Protein AF-A0A0A1UHL5-F1 (afdb_monomer_lite)

Radius of gyration: 15.9 Å; chains: 1; bounding box: 36×41×49 Å

InterPro domains:
  IPR055567 Domain of unknown function DUF7143 [PF23631] (3-156)

pLDDT: mean 88.75, std 18.2, range [30.47, 98.75]

Foldseek 3Di:
DDDDDPPPPDLDPPPDVPQKDFDPDADPQLVGGGFIAHLNDTCVVLPCVVDPAQLLVSLCVPVDAPLQLLPGDLSVLSRNLSSLVSSLVSSVPGPCNLRSQLNNLLSLLSNQLNCVSVVHDDDPCSHNVNSLVSNVVSRVRHDPVSNVVSVVVSPRD

Sequence (157 aa):
MFGFVKLAVAVSFVATCGQVTCGSKVIANTGGVPDVTLGGITYSSIDFQSSNKSPVGFALDTFKTPTDPATANLATLQNQLDTYLAMEAGSTRSTLLPKLKGTKFFIQFQIARVRTAQGAKLGVADTVEHQLGKVLKNAVGATQAEKDAVTALSKQL

Structure (mmCIF, N/CA/C/O backbone):
data_AF-A0A0A1UHL5-F1
#
_entry.id   AF-A0A0A1UHL5-F1
#
loop_
_atom_site.group_PDB
_atom_site.id
_atom_site.type_symbol
_atom_site.label_atom_id
_atom_site.label_alt_id
_atom_site.label_comp_id
_atom_site.label_asym_id
_atom_site.label_entity_id
_atom_site.label_seq_id
_atom_site.pdbx_PDB_ins_code
_atom_site.Cartn_x
_atom_site.Cartn_y
_atom_site.Cartn_z
_atom_site.occupancy
_atom_site.B_iso_or_equiv
_atom_site.auth_seq_id
_atom_site.auth_comp_id
_atom_site.auth_asym_id
_atom_site.auth_atom_id
_atom_site.pdbx_PDB_model_num
ATOM 1 N N . MET A 1 1 ? -7.115 -26.965 31.567 1.00 36.94 1 MET A N 1
ATOM 2 C CA . MET A 1 1 ? -7.342 -25.570 31.134 1.00 36.94 1 MET A CA 1
ATOM 3 C C . MET A 1 1 ? -6.310 -25.265 30.059 1.00 36.94 1 MET A C 1
ATOM 5 O O . MET A 1 1 ? -5.157 -25.017 30.379 1.00 36.94 1 MET A O 1
ATOM 9 N N . PHE A 1 2 ? -6.677 -25.465 28.791 1.00 32.56 2 PHE A N 1
ATOM 10 C CA . PHE A 1 2 ? -5.760 -25.329 27.657 1.00 32.56 2 PHE A CA 1
ATOM 11 C C . PHE A 1 2 ? -5.500 -23.844 27.387 1.00 32.56 2 PHE A C 1
ATOM 13 O O . PHE A 1 2 ? -6.417 -23.095 27.058 1.00 32.56 2 PHE A O 1
ATOM 20 N N . GLY A 1 3 ? -4.252 -23.419 27.585 1.00 31.22 3 GLY A N 1
ATOM 21 C CA . GLY A 1 3 ? -3.795 -22.078 27.250 1.00 31.22 3 GLY A CA 1
ATOM 22 C C . GLY A 1 3 ? -3.646 -21.944 25.739 1.00 31.22 3 GLY A C 1
ATOM 23 O O . GLY A 1 3 ? -2.812 -22.611 25.133 1.00 31.22 3 GLY A O 1
ATOM 24 N N . PHE A 1 4 ? -4.457 -21.080 25.136 1.00 36.38 4 PHE A N 1
ATOM 25 C CA . PHE A 1 4 ? -4.280 -20.653 23.754 1.00 36.38 4 PHE A CA 1
ATOM 26 C C . PHE A 1 4 ? -2.945 -19.913 23.623 1.00 36.38 4 PHE A C 1
ATOM 28 O O . PHE A 1 4 ? -2.766 -18.824 24.174 1.00 36.38 4 PHE A O 1
ATOM 35 N N . VAL A 1 5 ? -2.000 -20.501 22.888 1.00 33.19 5 VAL A N 1
ATOM 36 C CA . VAL A 1 5 ? -0.777 -19.813 22.472 1.00 33.19 5 VAL A CA 1
ATOM 37 C C . VAL A 1 5 ? -1.180 -18.723 21.484 1.00 33.19 5 VAL A C 1
ATOM 39 O O . VAL A 1 5 ? -1.621 -18.989 20.368 1.00 33.19 5 VAL A O 1
ATOM 42 N N . LYS A 1 6 ? -1.057 -17.473 21.927 1.00 36.66 6 LYS A N 1
ATOM 43 C CA . LYS A 1 6 ? -1.260 -16.278 21.111 1.00 36.66 6 LYS A CA 1
ATOM 44 C C . LYS A 1 6 ? -0.099 -16.200 20.116 1.00 36.66 6 LYS A C 1
ATOM 46 O O . LYS A 1 6 ? 1.004 -15.800 20.480 1.00 36.66 6 LYS A O 1
ATOM 51 N N . LEU A 1 7 ? -0.338 -16.627 18.877 1.00 30.47 7 LEU A N 1
ATOM 52 C CA . LEU A 1 7 ? 0.628 -16.524 17.788 1.00 30.47 7 LEU A CA 1
ATOM 53 C C . LEU A 1 7 ? 0.802 -15.044 17.418 1.00 30.47 7 LEU A C 1
ATOM 55 O O . LEU A 1 7 ? 0.051 -14.480 16.622 1.00 30.47 7 LEU A O 1
ATOM 59 N N . ALA A 1 8 ? 1.783 -14.389 18.033 1.00 34.97 8 ALA A N 1
ATOM 60 C CA . ALA A 1 8 ? 2.257 -13.089 17.592 1.00 34.97 8 ALA A CA 1
ATOM 61 C C . ALA A 1 8 ? 3.073 -13.292 16.308 1.00 34.97 8 ALA A C 1
ATOM 63 O O . ALA A 1 8 ? 4.273 -13.544 16.355 1.00 34.97 8 ALA A O 1
ATOM 64 N N . VAL A 1 9 ? 2.417 -13.203 15.149 1.00 37.38 9 VAL A N 1
ATOM 65 C CA . VAL A 1 9 ? 3.122 -13.087 13.868 1.00 37.38 9 VAL A CA 1
ATOM 66 C C . VAL A 1 9 ? 3.736 -11.688 13.818 1.00 37.38 9 VAL A C 1
ATOM 68 O O . VAL A 1 9 ? 3.068 -10.702 13.489 1.00 37.38 9 VAL A O 1
ATOM 71 N N . ALA A 1 10 ? 4.999 -11.581 14.223 1.00 36.53 10 ALA A N 1
ATOM 72 C CA . ALA A 1 10 ? 5.849 -10.478 13.806 1.00 36.53 10 ALA A CA 1
ATOM 73 C C . ALA A 1 10 ? 5.890 -10.491 12.271 1.00 36.53 10 ALA A C 1
ATOM 75 O O . ALA A 1 10 ? 6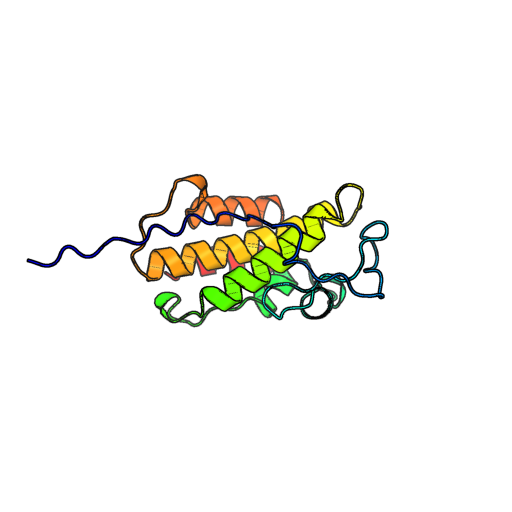.025 -11.559 11.674 1.00 36.53 10 ALA A O 1
ATOM 76 N N . VAL A 1 11 ? 5.736 -9.333 11.621 1.00 44.06 11 VAL A N 1
ATOM 77 C CA . VAL A 1 11 ? 5.934 -9.225 10.167 1.00 44.06 11 VAL A CA 1
ATOM 78 C C . VAL A 1 11 ? 7.441 -9.269 9.919 1.00 44.06 11 VAL A C 1
ATOM 80 O O . VAL A 1 11 ? 8.097 -8.258 9.689 1.00 44.06 11 VAL A O 1
ATOM 83 N N . SER A 1 12 ? 8.025 -10.448 10.094 1.00 42.53 12 SER A N 1
ATOM 84 C CA . SER A 1 12 ? 9.424 -10.704 9.812 1.00 42.53 12 SER A CA 1
ATOM 85 C C . SER A 1 12 ? 9.532 -10.986 8.322 1.00 42.53 12 SER A C 1
ATOM 87 O O . SER A 1 12 ? 9.305 -12.110 7.884 1.00 42.53 12 SER A O 1
ATOM 89 N N . PHE A 1 13 ? 9.880 -9.967 7.535 1.00 45.25 13 PHE A N 1
ATOM 90 C CA . PHE A 1 13 ? 10.423 -10.199 6.200 1.00 45.25 13 PHE A CA 1
ATOM 91 C C . PHE A 1 13 ? 11.785 -10.875 6.376 1.00 45.25 13 PHE A C 1
ATOM 93 O O . PHE A 1 13 ? 12.815 -10.218 6.517 1.00 45.25 13 PHE A O 1
ATOM 100 N N . VAL A 1 14 ? 11.784 -12.203 6.437 1.00 45.12 14 VAL A N 1
ATOM 101 C CA . VAL A 1 14 ? 12.989 -13.005 6.255 1.00 45.12 14 VAL A CA 1
ATOM 102 C C . VAL A 1 14 ? 12.921 -13.516 4.827 1.00 45.12 14 VAL A C 1
ATOM 104 O O . VAL A 1 14 ? 12.479 -14.634 4.580 1.00 45.12 14 VAL A O 1
ATOM 107 N N . ALA A 1 15 ? 13.334 -12.684 3.869 1.00 48.66 15 ALA A N 1
ATOM 108 C CA . ALA A 1 15 ? 13.691 -13.199 2.556 1.00 48.66 15 ALA A CA 1
ATOM 109 C C . ALA A 1 15 ? 14.909 -14.107 2.741 1.00 48.66 15 ALA A C 1
ATOM 111 O O . ALA A 1 15 ? 16.058 -13.669 2.719 1.00 48.66 15 ALA A O 1
ATOM 112 N N . THR A 1 16 ? 14.648 -15.384 2.997 1.00 44.94 16 THR A N 1
ATOM 113 C CA . THR A 1 16 ? 15.670 -16.413 2.880 1.00 44.94 16 THR A CA 1
ATOM 114 C C . THR A 1 16 ? 16.044 -16.511 1.404 1.00 44.94 16 THR A C 1
ATOM 116 O O . THR A 1 16 ? 15.187 -16.440 0.516 1.00 44.94 16 THR A O 1
ATOM 119 N N . CYS A 1 17 ? 17.344 -16.608 1.132 1.00 43.06 17 CYS A N 1
ATOM 120 C CA . CYS A 1 17 ? 17.870 -16.810 -0.211 1.00 43.06 17 CYS A CA 1
ATOM 121 C C . CYS A 1 17 ? 17.272 -18.125 -0.754 1.00 43.06 17 CYS A C 1
ATOM 123 O O . CYS A 1 17 ? 17.681 -19.201 -0.328 1.00 43.06 17 CYS A O 1
ATOM 125 N N . GLY A 1 18 ? 16.222 -18.041 -1.579 1.00 59.94 18 GLY A N 1
ATOM 126 C CA . GLY A 1 18 ? 15.454 -19.200 -2.058 1.00 59.94 18 GLY A CA 1
ATOM 127 C C . GLY A 1 18 ? 13.947 -18.977 -2.235 1.00 59.94 18 GLY A C 1
ATOM 128 O O . GLY A 1 18 ? 13.338 -19.690 -3.025 1.00 59.94 18 GLY A O 1
ATOM 129 N N . GLN A 1 19 ? 13.329 -17.996 -1.562 1.00 78.94 19 GLN A N 1
ATOM 130 C CA . GLN A 1 19 ? 11.882 -17.753 -1.729 1.00 78.94 19 GLN A CA 1
ATOM 131 C C . GLN A 1 19 ? 11.531 -16.805 -2.880 1.00 78.94 19 GLN A C 1
ATOM 133 O O . GLN A 1 19 ? 10.447 -16.906 -3.451 1.00 78.94 19 GLN A O 1
ATOM 138 N N . VAL A 1 20 ? 12.436 -15.893 -3.239 1.00 86.75 20 VAL A N 1
ATOM 139 C CA . VAL A 1 20 ? 12.230 -14.961 -4.353 1.00 86.75 20 VAL A CA 1
ATOM 140 C C . VAL A 1 20 ? 12.631 -15.645 -5.655 1.00 86.75 20 VAL A C 1
ATOM 142 O O . VAL A 1 20 ? 13.795 -15.995 -5.838 1.00 86.75 20 VAL A O 1
ATOM 145 N N . THR A 1 21 ? 11.678 -15.806 -6.570 1.00 91.69 21 THR A N 1
ATOM 146 C CA . THR A 1 21 ? 11.965 -16.263 -7.936 1.00 91.69 21 THR A CA 1
ATOM 147 C C . THR A 1 21 ? 12.156 -15.053 -8.844 1.00 91.69 21 THR A C 1
ATOM 149 O O . THR A 1 21 ? 11.253 -14.227 -8.957 1.00 91.69 21 THR A O 1
ATOM 152 N N . CYS A 1 22 ? 13.308 -14.950 -9.507 1.00 90.50 22 CYS A N 1
ATOM 153 C CA . CYS A 1 22 ? 13.572 -13.915 -10.509 1.00 90.50 22 CYS A CA 1
ATOM 154 C C . CYS A 1 22 ? 13.226 -14.432 -11.911 1.00 90.50 22 CYS A C 1
ATOM 156 O O . CYS A 1 22 ? 13.731 -15.469 -12.338 1.00 90.50 22 CYS A O 1
ATOM 158 N N . GLY A 1 23 ? 12.380 -13.702 -12.632 1.00 89.62 23 GLY A N 1
ATOM 159 C CA . GLY A 1 23 ? 12.072 -13.943 -14.036 1.00 89.62 23 GLY A CA 1
ATOM 160 C C . GLY A 1 23 ? 13.137 -13.381 -14.982 1.00 89.62 23 GLY A C 1
ATOM 161 O O . GLY A 1 23 ? 14.068 -12.689 -14.576 1.00 89.62 23 GLY A O 1
ATOM 162 N N . SER A 1 24 ? 12.978 -13.653 -16.278 1.00 88.81 24 SER A N 1
ATOM 163 C CA . SER A 1 24 ? 13.874 -13.152 -17.333 1.00 88.81 24 SER A CA 1
ATOM 164 C C . SER A 1 24 ? 13.543 -11.731 -17.806 1.00 88.81 24 SER A C 1
ATOM 166 O O . SER A 1 24 ? 14.382 -11.069 -18.414 1.00 88.81 24 SER A O 1
ATOM 168 N N . LYS A 1 25 ? 12.325 -11.244 -17.538 1.00 93.06 25 LYS A N 1
ATOM 169 C CA . LYS A 1 25 ? 11.889 -9.889 -17.894 1.00 93.06 25 LYS A CA 1
ATOM 170 C C . LYS A 1 25 ? 12.427 -8.884 -16.883 1.00 93.06 25 LYS A C 1
ATOM 172 O O . LYS A 1 25 ? 12.208 -9.044 -15.691 1.00 93.06 25 LYS A O 1
ATOM 177 N N . VAL A 1 26 ? 13.054 -7.813 -17.357 1.00 93.50 26 VAL A N 1
ATOM 178 C CA . VAL A 1 26 ? 13.434 -6.668 -16.518 1.00 93.50 26 VAL A CA 1
ATOM 179 C C . VAL A 1 26 ? 12.241 -5.728 -16.364 1.00 93.50 26 VAL A C 1
ATOM 181 O O . VAL A 1 26 ? 11.549 -5.418 -17.339 1.00 93.50 26 VAL A O 1
ATOM 184 N N . ILE A 1 27 ? 11.986 -5.266 -15.141 1.00 94.12 27 ILE A N 1
ATOM 185 C CA . ILE A 1 27 ? 10.965 -4.248 -14.880 1.00 94.12 27 ILE A CA 1
ATOM 186 C C . ILE A 1 27 ? 11.509 -2.874 -15.269 1.00 94.12 27 ILE A C 1
ATOM 188 O O . ILE A 1 27 ? 12.640 -2.511 -14.953 1.00 94.12 27 ILE A O 1
ATOM 192 N N . ALA A 1 28 ? 10.699 -2.090 -15.975 1.00 92.06 28 ALA A N 1
ATOM 193 C CA . ALA A 1 28 ? 11.090 -0.753 -16.389 1.00 92.06 28 ALA A CA 1
ATOM 194 C C . ALA A 1 28 ? 11.356 0.153 -15.174 1.00 92.06 28 ALA A C 1
ATOM 196 O O . ALA A 1 28 ? 10.704 0.036 -14.138 1.00 92.06 28 ALA A O 1
ATOM 197 N N . ASN A 1 29 ? 12.302 1.084 -15.326 1.00 90.25 29 ASN A N 1
ATOM 198 C CA . ASN A 1 29 ? 12.646 2.120 -14.342 1.00 90.25 29 ASN A CA 1
ATOM 199 C C . ASN A 1 29 ? 13.179 1.623 -12.985 1.00 90.25 29 ASN A C 1
ATOM 201 O O . ASN A 1 29 ? 13.401 2.438 -12.092 1.00 90.25 29 ASN A O 1
ATOM 205 N N . THR A 1 30 ? 13.451 0.327 -12.820 1.00 88.56 30 THR A N 1
ATOM 206 C CA . THR A 1 30 ? 14.007 -0.240 -11.576 1.00 88.56 30 THR A CA 1
ATOM 207 C C . THR A 1 30 ? 15.535 -0.266 -11.548 1.00 88.56 30 THR A C 1
ATOM 209 O O . THR A 1 30 ? 16.124 -0.596 -10.525 1.00 88.56 30 THR A O 1
ATOM 212 N N . GLY A 1 31 ? 16.200 0.105 -12.646 1.00 86.38 31 GLY A N 1
ATOM 213 C CA . GLY A 1 31 ? 17.660 0.019 -12.753 1.00 86.38 31 GLY A CA 1
ATOM 214 C C . GLY A 1 31 ? 18.169 -1.399 -13.029 1.00 86.38 31 GLY A C 1
ATOM 215 O O . GLY A 1 31 ? 19.277 -1.730 -12.622 1.00 86.38 31 GLY A O 1
ATOM 216 N N . GLY A 1 32 ? 17.369 -2.226 -13.713 1.00 88.94 32 GLY A N 1
ATOM 217 C CA . GLY A 1 32 ? 17.772 -3.569 -14.143 1.00 88.94 32 GLY A CA 1
ATOM 218 C C . GLY A 1 32 ? 17.228 -4.707 -13.282 1.00 88.94 32 GLY A C 1
ATOM 219 O O . GLY A 1 32 ? 17.675 -5.840 -13.433 1.00 88.94 32 GLY A O 1
ATOM 220 N N . VAL A 1 33 ? 16.275 -4.436 -12.386 1.00 91.31 33 VAL A N 1
ATOM 221 C CA . VAL A 1 33 ? 15.723 -5.470 -11.505 1.00 91.31 33 VAL A CA 1
ATOM 222 C C . 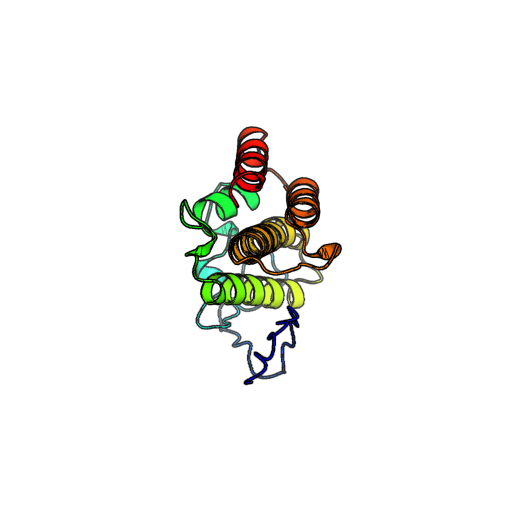VAL A 1 33 ? 14.848 -6.419 -12.327 1.00 91.31 33 VAL A C 1
ATOM 224 O O . VAL A 1 33 ? 13.927 -5.945 -13.008 1.00 91.31 33 VAL A O 1
ATOM 227 N N . PRO A 1 34 ? 15.118 -7.737 -12.291 1.00 93.69 34 PRO A N 1
ATOM 228 C CA . PRO A 1 34 ? 14.243 -8.718 -12.911 1.00 93.69 34 PRO A CA 1
ATOM 229 C C . PRO A 1 34 ? 12.871 -8.707 -12.237 1.00 93.69 34 PRO A C 1
ATOM 231 O O . PRO A 1 34 ? 12.725 -8.336 -11.075 1.00 93.69 34 PRO A O 1
ATOM 234 N N . ASP A 1 35 ? 11.854 -9.129 -12.969 1.00 95.06 35 ASP A N 1
ATOM 235 C CA . ASP A 1 35 ? 10.525 -9.357 -12.425 1.00 95.06 35 ASP A CA 1
ATOM 236 C C . ASP A 1 35 ? 10.611 -10.409 -11.317 1.00 95.06 35 ASP A C 1
ATOM 238 O O . ASP A 1 35 ? 11.211 -11.468 -11.506 1.00 95.06 35 ASP A O 1
ATOM 242 N N . VAL A 1 36 ? 10.060 -10.113 -10.145 1.00 94.75 36 VAL A N 1
ATOM 243 C CA . VAL A 1 36 ? 10.171 -10.984 -8.970 1.00 94.75 36 VAL A CA 1
ATOM 244 C C . VAL A 1 36 ? 8.840 -11.658 -8.703 1.00 94.75 36 VAL A C 1
ATOM 246 O O . VAL A 1 36 ? 7.790 -11.038 -8.836 1.00 94.75 36 VAL A O 1
ATOM 249 N N . THR A 1 37 ? 8.878 -12.926 -8.312 1.00 94.31 37 THR A N 1
ATOM 250 C CA . THR A 1 37 ? 7.702 -13.683 -7.885 1.00 94.31 37 THR A CA 1
ATOM 251 C C . THR A 1 37 ? 7.894 -14.177 -6.462 1.00 94.31 37 THR A C 1
ATOM 253 O O . THR A 1 37 ? 8.914 -14.799 -6.154 1.00 94.31 37 THR A O 1
ATOM 256 N N . LEU A 1 38 ? 6.912 -13.904 -5.602 1.00 92.25 38 LEU A N 1
ATOM 257 C CA . LEU A 1 38 ? 6.904 -14.326 -4.205 1.00 92.25 38 LEU A CA 1
ATOM 258 C C . LEU A 1 38 ? 5.468 -14.613 -3.749 1.00 92.25 38 LEU A C 1
ATOM 260 O O . LEU A 1 38 ? 4.534 -13.913 -4.128 1.00 92.25 38 LEU A O 1
ATOM 264 N N . GLY A 1 39 ? 5.261 -15.693 -2.990 1.00 88.50 39 GLY A N 1
ATOM 265 C CA . GLY A 1 39 ? 3.916 -16.083 -2.538 1.00 88.50 39 GLY A CA 1
ATOM 266 C C . GLY A 1 39 ? 2.916 -16.340 -3.680 1.00 88.50 39 GLY A C 1
ATOM 267 O O . GLY A 1 39 ? 1.717 -16.129 -3.505 1.00 88.50 39 GLY A O 1
ATOM 268 N N . GLY A 1 40 ? 3.412 -16.743 -4.858 1.00 92.19 40 GLY A N 1
ATOM 269 C CA . GLY A 1 40 ? 2.614 -16.948 -6.074 1.00 92.19 40 GLY A CA 1
ATOM 270 C C . GLY A 1 40 ? 2.238 -15.668 -6.828 1.00 92.19 40 GLY A C 1
ATOM 271 O O . GLY A 1 40 ? 1.478 -15.744 -7.788 1.00 92.19 40 GLY A O 1
ATOM 272 N N . ILE A 1 41 ? 2.751 -14.505 -6.416 1.00 96.00 41 ILE A N 1
ATOM 273 C CA . ILE A 1 41 ? 2.454 -13.209 -7.031 1.00 96.00 41 ILE A CA 1
ATOM 274 C C . ILE A 1 41 ? 3.701 -12.693 -7.739 1.00 96.00 41 ILE A C 1
ATOM 276 O O . ILE A 1 41 ? 4.758 -12.567 -7.127 1.00 96.00 41 ILE A O 1
ATOM 280 N N . THR A 1 42 ? 3.570 -12.391 -9.027 1.00 96.94 42 THR A N 1
ATOM 281 C CA . THR A 1 42 ? 4.626 -11.779 -9.839 1.00 96.94 42 THR A CA 1
ATOM 282 C C . THR A 1 42 ? 4.480 -10.260 -9.807 1.00 96.94 42 THR A C 1
ATOM 284 O O . THR A 1 42 ? 3.377 -9.747 -9.977 1.00 96.94 42 THR A O 1
ATOM 287 N N . TYR A 1 43 ? 5.568 -9.511 -9.611 1.00 97.44 43 TYR A N 1
ATOM 288 C CA . TYR A 1 43 ? 5.497 -8.054 -9.473 1.00 97.44 43 TYR A CA 1
ATOM 289 C C . TYR A 1 43 ? 4.822 -7.394 -10.679 1.00 97.44 43 TYR A C 1
ATOM 291 O O . TYR A 1 43 ? 3.969 -6.532 -10.487 1.00 97.44 43 TYR A O 1
ATOM 299 N N . SER A 1 44 ? 5.121 -7.823 -11.909 1.00 97.00 44 SER A N 1
ATOM 300 C CA . SER A 1 44 ? 4.473 -7.253 -13.101 1.00 97.00 44 SER A CA 1
ATOM 301 C C . SER A 1 44 ? 2.944 -7.380 -13.128 1.00 97.00 44 SER A C 1
ATOM 303 O O . SER A 1 44 ? 2.302 -6.559 -13.782 1.00 97.00 44 SER A O 1
ATOM 305 N N . SER A 1 45 ? 2.338 -8.331 -12.403 1.00 97.50 45 SER A N 1
ATOM 306 C CA . SER A 1 45 ? 0.874 -8.429 -12.297 1.00 97.50 45 SER A CA 1
ATOM 307 C C . SER A 1 45 ? 0.268 -7.422 -11.314 1.00 97.50 45 SER A C 1
ATOM 309 O O . SER A 1 45 ? -0.948 -7.259 -11.276 1.00 97.50 45 SER A O 1
ATOM 311 N N . ILE A 1 46 ? 1.097 -6.765 -10.500 1.00 97.88 46 ILE A N 1
ATOM 312 C CA . ILE A 1 46 ? 0.706 -5.749 -9.515 1.00 97.88 46 ILE A CA 1
ATOM 313 C C . ILE A 1 46 ? 1.587 -4.491 -9.607 1.00 97.88 46 ILE A C 1
ATOM 315 O O . ILE A 1 46 ? 1.726 -3.751 -8.630 1.00 97.88 46 ILE A O 1
ATOM 319 N N . ASP A 1 47 ? 2.191 -4.244 -10.771 1.00 97.38 47 ASP A N 1
ATOM 320 C CA . ASP A 1 47 ? 3.069 -3.102 -11.012 1.00 97.38 47 ASP A CA 1
ATOM 321 C C . ASP A 1 47 ? 2.232 -1.847 -11.255 1.00 97.38 47 ASP A C 1
ATOM 323 O O . ASP A 1 47 ? 1.510 -1.751 -12.250 1.00 97.38 47 ASP A O 1
ATOM 327 N N . PHE A 1 48 ? 2.365 -0.847 -10.385 1.00 96.75 48 PHE A N 1
ATOM 328 C CA . PHE A 1 48 ? 1.644 0.417 -10.531 1.00 96.75 48 PHE A CA 1
ATOM 329 C C . PHE A 1 48 ? 1.976 1.151 -11.837 1.00 96.75 48 PHE A C 1
ATOM 331 O O . PHE A 1 48 ? 1.177 1.965 -12.293 1.00 96.75 48 PHE A O 1
ATOM 338 N N . GLN A 1 49 ? 3.127 0.864 -12.458 1.00 95.31 49 GLN A N 1
ATOM 339 C CA . GLN A 1 49 ? 3.513 1.441 -13.749 1.00 95.31 49 GLN A CA 1
ATOM 340 C C . GLN A 1 49 ? 2.620 0.976 -14.907 1.00 95.31 49 GLN A C 1
ATOM 342 O O . GLN A 1 49 ? 2.644 1.587 -15.971 1.00 95.31 49 GLN A O 1
ATOM 347 N N . SER A 1 50 ? 1.825 -0.082 -14.714 1.00 95.00 50 SER A N 1
ATOM 348 C CA . SER A 1 50 ? 0.809 -0.528 -15.678 1.00 95.00 50 SER A CA 1
ATOM 349 C C . SER A 1 50 ? -0.423 0.389 -15.739 1.00 95.00 50 SER A C 1
ATOM 351 O O . SER A 1 50 ? -1.308 0.184 -16.568 1.00 95.00 50 SER A O 1
ATOM 353 N N . SER A 1 51 ? -0.490 1.404 -14.871 1.00 96.00 51 SER A N 1
ATOM 354 C CA . SER A 1 51 ? -1.600 2.343 -14.750 1.00 96.00 51 SER A CA 1
ATOM 355 C C . SER A 1 51 ? -1.141 3.787 -14.945 1.00 96.00 51 SER A C 1
ATOM 357 O O . SER A 1 51 ? -0.017 4.155 -14.618 1.00 96.00 51 SER A O 1
ATOM 359 N N . ASN A 1 52 ? -2.060 4.638 -15.405 1.00 95.31 52 ASN A N 1
ATOM 360 C CA . ASN A 1 52 ? -1.861 6.090 -15.481 1.00 95.31 52 ASN A CA 1
ATOM 361 C C . ASN A 1 52 ? -2.162 6.812 -14.150 1.00 95.31 52 ASN A C 1
ATOM 363 O O . ASN A 1 52 ? -2.162 8.041 -14.099 1.00 95.31 52 ASN A O 1
ATOM 367 N N . LYS A 1 53 ? -2.473 6.071 -13.080 1.00 97.00 53 LYS A N 1
ATOM 368 C CA . LYS A 1 53 ? -2.777 6.618 -11.749 1.00 97.00 53 LYS A CA 1
ATOM 369 C C . LYS A 1 53 ? -1.505 6.913 -10.957 1.00 97.00 53 LYS A C 1
ATOM 371 O O . LYS A 1 53 ? -0.416 6.434 -11.274 1.00 97.00 53 LYS A O 1
ATOM 376 N N . SER A 1 54 ? -1.649 7.668 -9.868 1.00 97.50 54 SER A N 1
ATOM 377 C CA . SER A 1 54 ? -0.592 7.725 -8.857 1.00 97.50 54 SER A CA 1
ATOM 378 C C . SER A 1 54 ? -0.366 6.327 -8.249 1.00 97.50 54 SER A C 1
ATOM 380 O O . SER A 1 54 ? -1.279 5.499 -8.282 1.00 97.50 54 SER A O 1
ATOM 382 N N . PRO A 1 55 ? 0.801 6.029 -7.648 1.00 97.62 55 PRO A N 1
ATOM 383 C CA . PRO A 1 55 ? 1.022 4.746 -6.975 1.00 97.62 55 PRO A CA 1
ATOM 384 C C . PRO A 1 55 ? -0.035 4.452 -5.900 1.00 97.62 55 PRO A C 1
ATOM 386 O O . PRO A 1 55 ? -0.509 3.327 -5.788 1.00 97.62 55 PRO A O 1
ATOM 389 N N . VAL A 1 56 ? -0.477 5.480 -5.164 1.00 97.94 56 VAL A N 1
ATOM 390 C CA . VAL A 1 56 ? -1.565 5.356 -4.180 1.00 97.94 56 VAL A CA 1
ATOM 391 C C . VAL A 1 56 ? -2.919 5.134 -4.860 1.00 97.94 56 VAL A C 1
ATOM 393 O O . VAL A 1 56 ? -3.686 4.293 -4.405 1.00 97.94 56 VAL A O 1
ATOM 396 N N . GLY A 1 57 ? -3.207 5.827 -5.963 1.00 98.25 57 GLY A N 1
ATOM 397 C CA . GLY A 1 57 ? -4.421 5.613 -6.755 1.00 98.25 57 GLY A CA 1
ATOM 398 C C . GLY A 1 57 ? -4.516 4.201 -7.326 1.00 98.25 57 GLY A C 1
ATOM 399 O O . GLY A 1 57 ? -5.551 3.551 -7.217 1.00 98.25 57 GLY A O 1
ATOM 400 N N . PHE A 1 58 ? -3.415 3.689 -7.876 1.00 98.56 58 PHE A N 1
ATOM 401 C CA . PHE A 1 58 ? -3.303 2.291 -8.282 1.00 98.56 58 PHE A CA 1
ATOM 402 C C . PHE A 1 58 ? -3.522 1.345 -7.095 1.00 98.56 58 PHE A C 1
ATOM 404 O O . PHE A 1 58 ? -4.245 0.356 -7.215 1.00 98.56 58 PHE A O 1
ATOM 411 N N . ALA A 1 59 ? -2.924 1.654 -5.941 1.00 98.44 59 ALA A N 1
ATOM 412 C CA . ALA A 1 59 ? -3.033 0.822 -4.754 1.00 98.44 59 ALA A CA 1
ATOM 413 C C . ALA A 1 59 ? -4.473 0.746 -4.214 1.00 98.44 59 ALA A C 1
ATOM 415 O O . ALA A 1 59 ? -4.926 -0.341 -3.858 1.00 98.44 59 ALA A O 1
ATOM 416 N N . LEU A 1 60 ? -5.205 1.867 -4.226 1.00 98.25 60 LEU A N 1
ATOM 417 C CA . LEU A 1 60 ? -6.632 1.941 -3.890 1.00 98.25 60 LEU A CA 1
ATOM 418 C C . LEU A 1 60 ? -7.488 1.035 -4.783 1.00 98.25 60 LEU A C 1
ATOM 420 O O . LEU A 1 60 ? -8.443 0.422 -4.304 1.00 98.25 60 LEU A O 1
ATOM 424 N N . ASP A 1 61 ? -7.146 0.932 -6.068 1.00 97.94 61 ASP A N 1
ATOM 425 C CA . ASP A 1 61 ? -7.878 0.090 -7.012 1.00 97.94 61 ASP A CA 1
ATOM 426 C C . ASP A 1 61 ? -7.516 -1.396 -6.906 1.00 97.94 61 ASP A C 1
ATOM 428 O O . ASP A 1 61 ? -8.390 -2.245 -7.094 1.00 97.94 61 ASP A O 1
ATOM 432 N N . THR A 1 62 ? -6.261 -1.699 -6.566 1.00 98.19 62 THR A N 1
ATOM 433 C CA . THR A 1 62 ? -5.679 -3.049 -6.652 1.00 98.19 62 THR A CA 1
ATOM 434 C C . THR A 1 62 ? -5.735 -3.817 -5.330 1.00 98.19 62 THR A C 1
ATOM 436 O O . THR A 1 62 ? -6.085 -4.994 -5.313 1.00 98.19 62 THR A O 1
ATOM 439 N N . PHE A 1 63 ? -5.416 -3.172 -4.204 1.00 98.00 63 PHE A N 1
ATOM 440 C CA . PHE A 1 63 ? -5.268 -3.825 -2.894 1.00 98.00 63 PHE A CA 1
ATOM 441 C C . PHE A 1 63 ? -6.473 -3.539 -1.995 1.00 98.00 63 PHE A C 1
ATOM 443 O O . PHE A 1 63 ? -6.353 -2.992 -0.895 1.00 98.00 63 PHE A O 1
ATOM 450 N N . LYS A 1 64 ? -7.662 -3.864 -2.504 1.00 95.12 64 LYS A N 1
ATOM 451 C CA . LYS A 1 64 ? -8.928 -3.656 -1.795 1.00 95.12 64 LYS A CA 1
ATOM 452 C C . LYS A 1 64 ? -9.126 -4.701 -0.705 1.00 95.12 64 LYS A C 1
ATOM 454 O O . LYS A 1 64 ? -8.808 -5.874 -0.875 1.00 95.12 64 LYS A O 1
ATOM 459 N N . THR A 1 65 ? -9.717 -4.261 0.396 1.00 96.19 65 THR A N 1
ATOM 460 C CA . THR A 1 65 ? -10.244 -5.123 1.455 1.00 96.19 65 THR A CA 1
ATOM 461 C C . THR A 1 65 ? -11.777 -5.128 1.395 1.00 96.19 65 THR A C 1
ATOM 463 O O . THR A 1 65 ? -12.359 -4.181 0.854 1.00 96.19 65 THR A O 1
ATOM 466 N N . PRO A 1 66 ? -12.452 -6.184 1.891 1.00 96.12 66 PRO A N 1
ATOM 467 C CA . PRO A 1 66 ? -13.906 -6.185 2.041 1.00 96.12 66 PRO A CA 1
ATOM 468 C C . PRO A 1 66 ? -14.388 -5.044 2.947 1.00 96.12 66 PRO A C 1
ATOM 470 O O . PRO A 1 66 ? -13.602 -4.454 3.689 1.00 96.12 66 PRO A O 1
ATOM 473 N N . THR A 1 67 ? -15.694 -4.756 2.914 1.00 93.38 67 THR A N 1
ATOM 474 C CA . THR A 1 67 ? -16.312 -3.736 3.781 1.00 93.38 67 THR A CA 1
ATOM 475 C C . THR A 1 67 ? -16.059 -4.005 5.263 1.00 93.38 67 THR A C 1
ATOM 477 O O . THR A 1 67 ? -15.812 -3.055 5.997 1.00 93.38 67 THR A O 1
ATOM 480 N N . ASP A 1 68 ? -16.089 -5.276 5.676 1.00 95.94 68 ASP A N 1
ATOM 481 C CA . ASP A 1 68 ? -15.588 -5.735 6.973 1.00 95.94 68 ASP A CA 1
ATOM 482 C C . ASP A 1 68 ? -14.132 -6.221 6.815 1.00 95.94 68 ASP A C 1
ATOM 484 O O . ASP A 1 68 ? -13.909 -7.319 6.277 1.00 95.94 68 ASP A O 1
ATOM 488 N N . PRO A 1 69 ? -13.125 -5.446 7.265 1.00 96.75 69 PRO A N 1
ATOM 489 C CA . PRO A 1 69 ? -11.724 -5.818 7.113 1.00 96.75 69 PRO A CA 1
ATOM 490 C C . PRO A 1 69 ? -11.345 -7.091 7.877 1.00 96.75 69 PRO A C 1
ATOM 492 O O . PRO A 1 69 ? -10.361 -7.728 7.498 1.00 96.75 69 PRO A O 1
ATOM 495 N N . ALA A 1 70 ? -12.105 -7.512 8.898 1.00 97.19 70 ALA A N 1
ATOM 496 C CA . ALA A 1 70 ? -11.803 -8.733 9.650 1.00 97.19 70 ALA A CA 1
ATOM 497 C C . ALA A 1 70 ? -11.863 -9.989 8.763 1.00 97.19 70 ALA A C 1
ATOM 499 O O . ALA A 1 70 ? -11.159 -10.971 9.021 1.00 97.19 70 ALA A O 1
ATOM 500 N N . THR A 1 71 ? -12.656 -9.928 7.686 1.00 97.31 71 THR A N 1
ATOM 501 C CA . THR A 1 71 ? -12.857 -11.008 6.704 1.00 97.31 71 THR A CA 1
ATOM 502 C C . THR A 1 71 ? -11.837 -11.016 5.562 1.00 97.31 71 THR A C 1
ATOM 504 O O . THR A 1 71 ? -11.860 -11.910 4.714 1.00 97.31 71 THR A O 1
ATOM 507 N N . ALA A 1 72 ? -10.936 -10.031 5.504 1.00 97.50 72 ALA A N 1
ATOM 508 C CA . ALA A 1 72 ? -9.940 -9.950 4.445 1.00 97.50 72 ALA A CA 1
ATOM 509 C C . ALA A 1 72 ? -8.952 -11.128 4.486 1.00 97.50 72 ALA A C 1
ATOM 511 O O . ALA A 1 72 ? -8.550 -11.606 5.550 1.00 97.50 72 ALA A O 1
ATOM 512 N N . ASN A 1 73 ? -8.468 -11.541 3.312 1.00 96.50 73 ASN A N 1
ATOM 513 C CA . ASN A 1 73 ? -7.411 -12.543 3.220 1.00 96.50 73 ASN A CA 1
ATOM 514 C C . ASN A 1 73 ? -6.043 -11.921 3.553 1.00 96.50 73 ASN A C 1
ATOM 516 O O . ASN A 1 73 ? -5.353 -11.375 2.686 1.00 96.50 73 ASN A O 1
ATOM 520 N N . LEU A 1 74 ? -5.646 -12.021 4.824 1.00 96.06 74 LEU A N 1
ATOM 521 C CA . LEU A 1 74 ? -4.371 -11.496 5.315 1.00 96.06 74 LEU A CA 1
ATOM 522 C C . LEU A 1 74 ? -3.158 -12.126 4.610 1.00 96.06 74 LEU A C 1
ATOM 524 O O . LEU A 1 74 ? -2.176 -11.430 4.364 1.00 96.06 74 LEU A O 1
ATOM 528 N N . ALA A 1 75 ? -3.226 -13.409 4.240 1.00 95.94 75 ALA A N 1
ATOM 529 C CA . ALA A 1 75 ? -2.134 -14.084 3.538 1.00 95.94 75 ALA A CA 1
ATOM 530 C C . ALA A 1 75 ? -1.918 -13.500 2.134 1.00 95.94 75 ALA A C 1
ATOM 532 O O . ALA A 1 75 ? -0.782 -13.269 1.730 1.00 95.94 75 ALA A O 1
ATOM 533 N N . THR A 1 76 ? -2.998 -13.181 1.413 1.00 96.69 76 THR A N 1
ATOM 534 C CA . THR A 1 76 ? -2.899 -12.491 0.119 1.00 96.69 76 THR A CA 1
ATOM 535 C C . THR A 1 76 ? -2.246 -11.119 0.265 1.00 96.69 76 THR A C 1
ATOM 537 O O . THR A 1 76 ? -1.326 -10.811 -0.491 1.00 96.69 76 THR A O 1
ATOM 540 N N . LEU A 1 77 ? -2.666 -10.316 1.249 1.00 97.94 77 LEU A N 1
ATOM 541 C CA . LEU A 1 77 ? -2.061 -9.003 1.505 1.00 97.94 77 LEU A CA 1
ATOM 542 C C . LEU A 1 77 ? -0.573 -9.118 1.859 1.00 97.94 77 LEU A C 1
ATOM 544 O O . LEU A 1 77 ? 0.235 -8.323 1.381 1.00 97.94 77 LEU A O 1
ATOM 548 N N . GLN A 1 78 ? -0.197 -10.119 2.659 1.00 97.31 78 GLN A N 1
ATOM 549 C CA . GLN A 1 78 ? 1.199 -10.364 3.011 1.00 97.31 78 GLN A CA 1
ATOM 550 C C . GLN A 1 78 ? 2.028 -10.760 1.782 1.00 97.31 78 GLN A C 1
ATOM 552 O O . GLN A 1 78 ? 3.074 -10.164 1.552 1.00 97.31 78 GLN A O 1
ATOM 557 N N . ASN A 1 79 ? 1.533 -11.658 0.925 1.00 96.56 79 ASN A N 1
ATOM 558 C CA . ASN A 1 79 ? 2.233 -12.040 -0.309 1.00 96.56 79 ASN A CA 1
ATOM 559 C C . ASN A 1 79 ? 2.416 -10.846 -1.265 1.00 96.56 79 ASN A C 1
ATOM 561 O O . ASN A 1 79 ? 3.459 -10.709 -1.910 1.00 96.56 79 ASN A O 1
ATOM 565 N N . GLN A 1 80 ? 1.424 -9.953 -1.346 1.00 97.88 80 GLN A N 1
ATOM 566 C CA . GLN A 1 80 ? 1.524 -8.712 -2.122 1.00 97.88 80 GLN A CA 1
ATOM 567 C C . GLN A 1 80 ? 2.586 -7.774 -1.534 1.00 97.88 80 GLN A C 1
ATOM 569 O O . GLN A 1 80 ? 3.411 -7.237 -2.278 1.00 97.88 80 GLN A O 1
ATOM 574 N N . LEU A 1 81 ? 2.598 -7.604 -0.207 1.00 97.62 81 LEU A N 1
ATOM 575 C CA . LEU A 1 81 ? 3.610 -6.814 0.494 1.00 97.62 81 LEU A CA 1
ATOM 576 C C . LEU A 1 81 ? 5.013 -7.377 0.260 1.00 97.62 81 LEU A C 1
ATOM 578 O O . LEU A 1 81 ? 5.925 -6.626 -0.083 1.00 97.62 81 LEU A O 1
ATOM 582 N N . ASP A 1 82 ? 5.181 -8.684 0.412 1.00 95.81 82 ASP A N 1
ATOM 583 C CA . ASP A 1 82 ? 6.469 -9.350 0.268 1.00 95.81 82 ASP A CA 1
ATOM 584 C C . ASP A 1 82 ? 6.996 -9.228 -1.169 1.00 95.81 82 ASP A C 1
ATOM 586 O O . ASP A 1 82 ? 8.183 -8.971 -1.374 1.00 95.81 82 ASP A O 1
ATOM 590 N N . THR A 1 83 ? 6.115 -9.309 -2.172 1.00 96.06 83 THR A N 1
ATOM 591 C CA . THR A 1 83 ? 6.469 -9.063 -3.582 1.00 96.06 83 THR A CA 1
ATOM 592 C C . THR A 1 83 ? 6.978 -7.630 -3.793 1.00 96.06 83 THR A C 1
ATOM 594 O O . THR A 1 83 ? 7.991 -7.416 -4.463 1.00 96.06 83 THR A O 1
ATOM 597 N N . TYR A 1 84 ? 6.330 -6.635 -3.177 1.00 96.12 84 TYR A N 1
ATOM 598 C CA . TYR A 1 84 ? 6.789 -5.240 -3.210 1.00 96.12 84 TYR A CA 1
ATOM 599 C C . TYR A 1 84 ? 8.119 -5.037 -2.473 1.00 96.12 84 TYR A C 1
ATOM 601 O O . TYR A 1 84 ? 8.970 -4.285 -2.951 1.00 96.12 84 TYR A O 1
ATOM 609 N N . LEU A 1 85 ? 8.327 -5.714 -1.341 1.00 94.75 85 LEU A N 1
ATOM 610 C CA . LEU A 1 85 ? 9.588 -5.682 -0.595 1.00 94.75 85 LEU A CA 1
ATOM 611 C C . LEU A 1 85 ? 10.736 -6.311 -1.394 1.00 94.75 85 LEU A C 1
ATOM 613 O O . LEU A 1 85 ? 11.828 -5.746 -1.431 1.00 94.75 85 LEU A O 1
ATOM 617 N N . ALA A 1 86 ? 10.490 -7.428 -2.083 1.00 93.44 86 ALA A N 1
ATOM 618 C CA . ALA A 1 86 ? 11.471 -8.058 -2.964 1.00 93.44 86 ALA A CA 1
ATOM 619 C C . ALA A 1 86 ? 11.873 -7.127 -4.123 1.00 93.44 86 ALA A C 1
ATOM 621 O O . ALA A 1 86 ? 13.063 -6.952 -4.393 1.00 93.44 86 ALA A O 1
ATOM 622 N N . MET A 1 87 ? 10.900 -6.466 -4.760 1.00 94.00 87 MET A N 1
ATOM 623 C CA . MET A 1 87 ? 11.175 -5.481 -5.810 1.00 94.00 87 MET A CA 1
ATOM 624 C C . MET A 1 87 ? 11.946 -4.265 -5.270 1.00 94.00 87 MET A C 1
ATOM 626 O O . MET A 1 87 ? 12.900 -3.803 -5.900 1.00 94.00 87 MET A O 1
ATOM 630 N N . GLU A 1 88 ? 11.587 -3.757 -4.087 1.00 92.56 88 GLU A N 1
ATOM 631 C CA . GLU A 1 88 ? 12.296 -2.649 -3.432 1.00 92.56 88 GLU A CA 1
ATOM 632 C C . GLU A 1 88 ? 13.754 -3.006 -3.112 1.00 92.56 88 GLU A C 1
ATOM 634 O O . GLU A 1 88 ? 14.644 -2.189 -3.356 1.00 92.56 88 GLU A O 1
ATOM 639 N N . ALA A 1 89 ? 14.006 -4.223 -2.620 1.00 90.38 89 ALA A N 1
ATOM 640 C CA . ALA A 1 89 ? 15.346 -4.711 -2.298 1.00 90.38 89 ALA A CA 1
ATOM 641 C C . ALA A 1 89 ? 16.264 -4.776 -3.531 1.00 90.38 89 ALA A C 1
ATOM 643 O O . ALA A 1 89 ? 17.458 -4.497 -3.421 1.00 90.38 89 ALA A O 1
ATOM 644 N N . GLY A 1 90 ? 15.716 -5.082 -4.711 1.00 88.19 90 GLY A N 1
ATOM 645 C CA . GLY A 1 90 ? 16.452 -4.985 -5.975 1.00 88.19 90 GLY A CA 1
ATOM 646 C C . GLY A 1 90 ? 16.625 -3.542 -6.468 1.00 88.19 90 GLY A C 1
ATOM 647 O O . GLY A 1 90 ? 17.649 -3.194 -7.050 1.00 88.19 90 GLY A O 1
ATOM 648 N N . SER A 1 91 ? 15.648 -2.671 -6.208 1.00 88.38 91 SER A N 1
ATOM 649 C CA . SER A 1 91 ? 15.517 -1.340 -6.828 1.00 88.38 91 SER A CA 1
ATOM 650 C C . SER A 1 91 ? 16.277 -0.213 -6.107 1.00 88.38 91 SER A C 1
ATOM 652 O O . SER A 1 91 ? 15.907 0.962 -6.221 1.00 88.38 91 SER A O 1
ATOM 654 N N . THR A 1 92 ? 17.339 -0.527 -5.357 1.00 76.25 92 THR A N 1
ATOM 655 C CA . THR A 1 92 ? 18.017 0.401 -4.417 1.00 76.25 92 THR A CA 1
ATOM 656 C C . THR A 1 92 ? 18.639 1.647 -5.055 1.00 76.25 92 THR A C 1
ATOM 658 O O . THR A 1 92 ? 18.879 2.630 -4.358 1.00 76.25 92 THR A O 1
ATOM 661 N N . ARG A 1 93 ? 18.871 1.641 -6.373 1.00 74.62 93 ARG A N 1
ATOM 662 C CA . ARG A 1 93 ? 19.417 2.778 -7.142 1.00 74.62 93 ARG A CA 1
ATOM 663 C C . ARG A 1 93 ? 18.431 3.345 -8.170 1.00 74.62 93 ARG A C 1
ATOM 665 O O . ARG A 1 93 ? 18.830 4.070 -9.076 1.00 74.62 93 ARG A O 1
ATOM 672 N N . SER A 1 94 ? 17.151 2.998 -8.052 1.00 82.50 94 SER A N 1
ATOM 673 C CA . SER A 1 94 ? 16.117 3.389 -9.011 1.00 82.50 94 SER A CA 1
ATOM 674 C C . SER A 1 94 ? 15.485 4.744 -8.689 1.00 82.50 94 SER A C 1
ATOM 676 O O . SER A 1 94 ? 15.264 5.099 -7.529 1.00 82.50 94 SER A O 1
ATOM 678 N N . THR A 1 95 ? 15.079 5.472 -9.730 1.00 81.94 95 THR A N 1
ATOM 679 C CA . THR A 1 95 ? 14.187 6.639 -9.602 1.00 81.94 95 THR A CA 1
ATOM 680 C C . THR A 1 95 ? 12.756 6.234 -9.226 1.00 81.94 95 THR A C 1
ATOM 682 O O . THR A 1 95 ? 11.952 7.077 -8.826 1.00 81.94 95 THR A O 1
ATOM 685 N N . LEU A 1 96 ? 12.439 4.939 -9.316 1.00 87.94 96 LEU A N 1
ATOM 686 C CA . LEU A 1 96 ? 11.143 4.356 -8.985 1.00 87.94 96 LEU A CA 1
ATOM 687 C C . LEU A 1 96 ? 10.950 4.131 -7.477 1.00 87.94 96 LEU A C 1
ATOM 689 O O . LEU A 1 96 ? 9.813 4.044 -7.010 1.00 87.94 96 LEU A O 1
ATOM 693 N N . LEU A 1 97 ? 12.037 4.086 -6.702 1.00 89.12 97 LEU A N 1
ATOM 694 C CA . LEU A 1 97 ? 12.023 3.766 -5.273 1.00 89.12 97 LEU A CA 1
ATOM 695 C C . LEU A 1 97 ? 11.030 4.612 -4.444 1.00 89.12 97 LEU A C 1
ATOM 697 O O . LEU A 1 97 ? 10.297 4.033 -3.638 1.00 89.12 97 LEU A O 1
ATOM 701 N N . PRO A 1 98 ? 10.915 5.946 -4.625 1.00 89.12 98 PRO A N 1
ATOM 702 C CA . PRO A 1 98 ? 9.908 6.734 -3.911 1.00 89.12 98 PRO A CA 1
ATOM 703 C C . PRO A 1 98 ? 8.463 6.332 -4.246 1.00 89.12 98 PRO A C 1
ATOM 705 O O . PRO A 1 98 ? 7.601 6.372 -3.372 1.00 89.12 98 PRO A O 1
ATOM 708 N N . LYS A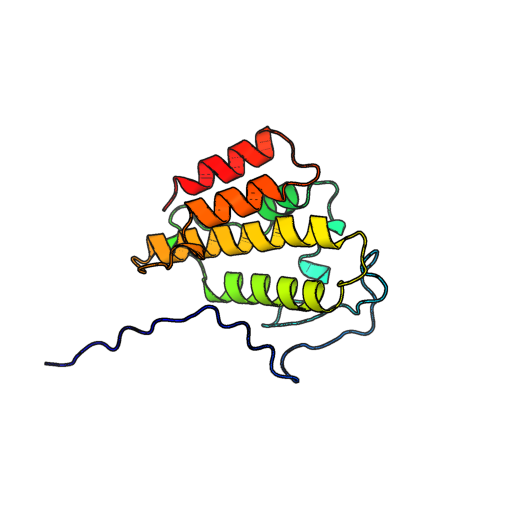 1 99 ? 8.194 5.917 -5.491 1.00 92.81 99 LYS A N 1
ATOM 709 C CA . LYS A 1 99 ? 6.859 5.496 -5.945 1.00 92.81 99 LYS A CA 1
ATOM 710 C C . LYS A 1 99 ? 6.505 4.091 -5.447 1.00 92.81 99 LYS A C 1
ATOM 712 O O . LYS A 1 99 ? 5.402 3.903 -4.942 1.00 92.81 99 LYS A O 1
ATOM 717 N N . LEU A 1 100 ? 7.462 3.155 -5.480 1.00 94.44 100 LEU A N 1
ATOM 718 C CA . LEU A 1 100 ? 7.332 1.816 -4.878 1.00 94.44 100 LEU A CA 1
ATOM 719 C C . LEU A 1 100 ? 6.914 1.898 -3.404 1.00 94.44 100 LEU A C 1
ATOM 721 O O . LEU A 1 100 ? 6.031 1.166 -2.955 1.00 94.44 100 LEU A O 1
ATOM 725 N N . LYS A 1 101 ? 7.512 2.837 -2.657 1.00 93.81 101 LYS A N 1
ATOM 726 C CA . LYS A 1 101 ? 7.192 3.063 -1.242 1.00 93.81 101 LYS A CA 1
ATOM 727 C C . LYS A 1 101 ? 5.735 3.456 -1.013 1.00 93.81 101 LYS A C 1
ATOM 729 O O . LYS A 1 101 ? 5.157 2.974 -0.045 1.00 93.81 101 LYS A O 1
ATOM 734 N N . GLY A 1 102 ? 5.144 4.288 -1.872 1.00 95.00 102 GLY A N 1
ATOM 735 C CA . GLY A 1 102 ? 3.739 4.694 -1.754 1.00 95.00 102 GLY A CA 1
ATOM 736 C C . GLY A 1 102 ? 2.793 3.492 -1.755 1.00 95.00 102 GLY A C 1
ATOM 737 O O . GLY A 1 102 ? 1.999 3.327 -0.828 1.00 95.00 102 GLY A O 1
ATOM 738 N N . THR A 1 103 ? 2.948 2.602 -2.736 1.00 97.69 103 THR A N 1
ATOM 739 C CA . THR A 1 103 ? 2.142 1.379 -2.835 1.00 97.69 103 THR A CA 1
ATOM 740 C C . THR A 1 103 ? 2.434 0.396 -1.704 1.00 97.69 103 THR A C 1
ATOM 742 O O . THR A 1 103 ? 1.506 -0.109 -1.077 1.00 97.69 103 THR A O 1
ATOM 745 N N . LYS A 1 104 ? 3.711 0.176 -1.366 1.00 97.75 104 LYS A N 1
ATOM 746 C CA . LYS A 1 104 ? 4.101 -0.691 -0.244 1.00 97.75 104 LYS A CA 1
ATOM 747 C C . LYS A 1 104 ? 3.462 -0.251 1.074 1.00 97.75 104 LYS A C 1
ATOM 749 O O . LYS A 1 104 ? 2.878 -1.073 1.777 1.00 97.75 104 LYS A O 1
ATOM 754 N N . PHE A 1 105 ? 3.561 1.037 1.414 1.00 98.44 105 PHE A N 1
ATOM 755 C CA . PHE A 1 105 ? 2.968 1.557 2.647 1.00 98.44 105 PHE A CA 1
ATOM 756 C C . PHE A 1 105 ? 1.443 1.446 2.629 1.00 98.44 105 PHE A C 1
ATOM 758 O O . PHE A 1 105 ? 0.850 1.228 3.681 1.00 98.44 105 PHE A O 1
ATOM 765 N N . PHE A 1 106 ? 0.802 1.524 1.459 1.00 98.62 106 PHE A N 1
ATOM 766 C CA . PHE A 1 106 ? -0.638 1.292 1.358 1.00 98.62 106 PHE A CA 1
ATOM 767 C C . PHE A 1 106 ? -1.007 -0.158 1.695 1.00 98.62 106 PHE A C 1
ATOM 769 O O . PHE A 1 106 ? -1.957 -0.387 2.441 1.00 98.62 106 PHE A O 1
ATOM 776 N N . ILE A 1 107 ? -0.235 -1.140 1.223 1.00 98.62 107 ILE A N 1
ATOM 777 C CA . ILE A 1 107 ? -0.459 -2.550 1.578 1.00 98.62 107 ILE A CA 1
ATOM 778 C C . ILE A 1 107 ? -0.231 -2.764 3.086 1.00 98.62 107 ILE A C 1
ATOM 780 O O . ILE A 1 107 ? -1.055 -3.396 3.745 1.00 98.62 107 ILE A O 1
ATOM 784 N N . GLN A 1 108 ? 0.825 -2.177 3.667 1.00 98.69 108 GLN A N 1
ATOM 785 C CA . GLN A 1 108 ? 1.064 -2.220 5.121 1.00 98.69 108 GLN A CA 1
ATOM 786 C C . GLN A 1 108 ? -0.084 -1.581 5.917 1.00 98.69 108 GLN A C 1
ATOM 788 O O . GLN A 1 108 ? -0.488 -2.110 6.951 1.00 98.69 108 GLN A O 1
ATOM 793 N N . PHE A 1 109 ? -0.654 -0.486 5.416 1.00 98.75 109 PHE A N 1
ATOM 794 C CA . PHE A 1 109 ? -1.842 0.149 5.980 1.00 98.75 109 PHE A CA 1
ATOM 795 C C . PHE A 1 109 ? -3.077 -0.762 5.932 1.00 98.75 109 PHE A C 1
ATOM 797 O O . PHE A 1 109 ? -3.781 -0.880 6.934 1.00 98.75 109 PHE A O 1
ATOM 804 N N . GLN A 1 110 ? -3.322 -1.461 4.821 1.00 9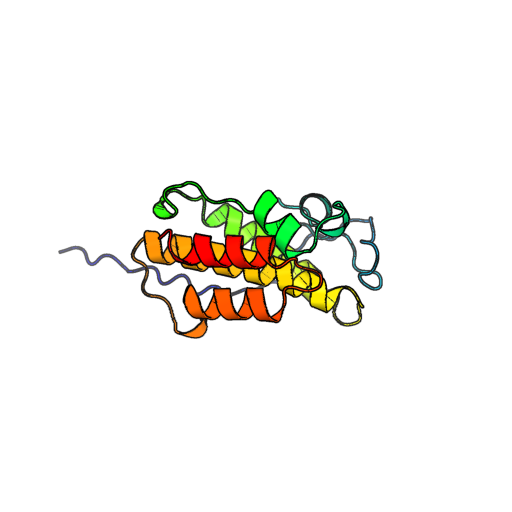8.69 110 GLN A N 1
ATOM 805 C CA . GLN A 1 110 ? -4.405 -2.447 4.738 1.00 98.69 110 GLN A CA 1
ATOM 806 C C . GLN A 1 110 ? -4.196 -3.602 5.722 1.00 98.69 110 GLN A C 1
ATOM 808 O O . GLN A 1 110 ? -5.124 -3.971 6.436 1.00 98.69 110 GLN A O 1
ATOM 813 N N . ILE A 1 111 ? -2.971 -4.125 5.825 1.00 98.56 111 ILE A N 1
ATOM 814 C CA . ILE A 1 111 ? -2.617 -5.158 6.809 1.00 98.56 111 ILE A CA 1
ATOM 815 C C . ILE A 1 111 ? -2.884 -4.665 8.234 1.00 98.56 111 ILE A C 1
ATOM 817 O O . ILE A 1 111 ? -3.472 -5.399 9.026 1.00 98.56 111 ILE A O 1
ATOM 821 N N . ALA A 1 112 ? -2.508 -3.428 8.565 1.00 98.50 112 ALA A N 1
ATOM 822 C CA . ALA A 1 112 ? -2.790 -2.844 9.872 1.00 98.50 112 ALA A CA 1
ATOM 823 C C . ALA A 1 112 ? -4.299 -2.806 10.158 1.00 98.50 112 ALA A C 1
ATOM 825 O O . ALA A 1 112 ? -4.719 -3.262 11.219 1.00 98.50 112 ALA A O 1
ATOM 826 N N . ARG A 1 113 ? -5.117 -2.349 9.195 1.00 98.44 113 ARG A N 1
ATOM 827 C CA . ARG A 1 113 ? -6.585 -2.323 9.327 1.00 98.44 113 ARG A CA 1
ATOM 828 C C . ARG A 1 113 ? -7.148 -3.712 9.603 1.00 98.44 113 ARG A C 1
ATOM 830 O O . ARG A 1 113 ? -7.858 -3.890 10.582 1.00 98.44 113 ARG A O 1
ATOM 837 N N . VAL A 1 114 ? -6.770 -4.697 8.789 1.00 98.50 114 VAL A N 1
ATOM 838 C CA . VAL A 1 114 ? -7.223 -6.092 8.920 1.00 98.50 114 VAL A CA 1
ATOM 839 C C . VAL A 1 114 ? -6.824 -6.681 10.270 1.00 98.50 114 VAL A C 1
ATOM 841 O O . VAL A 1 114 ? -7.638 -7.296 10.950 1.00 98.50 114 VAL A O 1
ATOM 844 N N . ARG A 1 115 ? -5.581 -6.475 10.711 1.00 98.00 115 ARG A N 1
ATOM 845 C CA . ARG A 1 115 ? -5.130 -7.001 12.004 1.00 98.00 115 ARG A CA 1
ATOM 846 C C . ARG A 1 115 ? -5.841 -6.321 13.173 1.00 98.00 115 ARG A C 1
ATOM 848 O O . ARG A 1 115 ? -6.167 -6.999 14.144 1.00 98.00 115 ARG A O 1
ATOM 855 N N . THR A 1 116 ? -6.096 -5.016 13.089 1.00 97.94 116 THR A N 1
ATOM 856 C CA . THR A 1 116 ? -6.902 -4.301 14.087 1.00 97.94 116 THR A CA 1
ATOM 857 C C . THR A 1 116 ? -8.337 -4.830 14.128 1.00 97.94 116 THR A C 1
ATOM 859 O O . THR A 1 116 ? -8.816 -5.136 15.217 1.00 97.94 116 THR A O 1
ATOM 862 N N . ALA A 1 117 ? -8.970 -5.029 12.970 1.00 97.81 117 ALA A N 1
ATOM 863 C CA . ALA A 1 117 ? -10.298 -5.631 12.821 1.00 97.81 117 ALA A CA 1
ATOM 864 C C . ALA A 1 117 ? -10.400 -7.015 13.478 1.00 97.81 117 ALA A C 1
ATOM 866 O O . ALA A 1 117 ? -11.354 -7.340 14.178 1.00 97.81 117 ALA A O 1
ATOM 867 N N . GLN A 1 118 ? -9.353 -7.824 13.309 1.00 97.12 118 GLN A N 1
ATOM 868 C CA . GLN A 1 118 ? -9.222 -9.161 13.897 1.00 97.12 118 GLN A CA 1
ATOM 869 C C . GLN A 1 118 ? -8.868 -9.140 15.398 1.00 97.12 118 GLN A C 1
ATOM 871 O O . GLN A 1 118 ? -8.594 -10.187 15.988 1.00 97.12 118 GLN A O 1
ATOM 876 N N . GLY A 1 119 ? -8.832 -7.966 16.036 1.00 96.94 119 GLY A N 1
ATOM 877 C CA . GLY A 1 119 ? -8.544 -7.815 17.463 1.00 96.94 119 GLY A CA 1
ATOM 878 C C . GLY A 1 119 ? -7.072 -8.017 17.842 1.00 96.94 119 GLY A C 1
ATOM 879 O O . GLY A 1 119 ? -6.757 -8.242 19.016 1.00 96.94 119 GLY A O 1
ATOM 880 N N . ALA A 1 120 ? -6.145 -7.959 16.881 1.00 96.44 120 ALA A N 1
ATOM 881 C CA . ALA A 1 120 ? -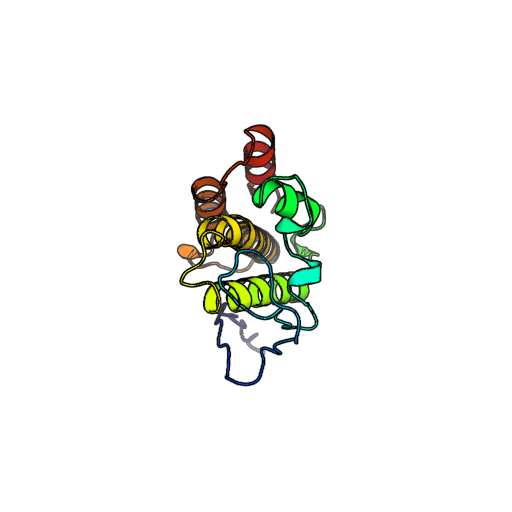4.721 -8.072 17.170 1.00 96.44 120 ALA A CA 1
ATOM 882 C C . ALA A 1 120 ? -4.195 -6.802 17.859 1.00 96.44 120 ALA A C 1
ATOM 884 O O . ALA A 1 120 ? -4.456 -5.676 17.436 1.00 96.44 120 ALA A O 1
ATOM 885 N N . LYS A 1 121 ? -3.370 -6.984 18.894 1.00 95.69 121 LYS A N 1
ATOM 886 C CA . LYS A 1 121 ? -2.611 -5.883 19.496 1.00 95.69 121 LYS A CA 1
ATOM 887 C C . LYS A 1 121 ? -1.388 -5.588 18.629 1.00 95.69 121 LYS A C 1
ATOM 889 O O . LYS A 1 121 ? -0.522 -6.449 18.487 1.00 95.69 121 LYS A O 1
ATOM 894 N N . LEU A 1 122 ? -1.325 -4.383 18.071 1.00 95.06 122 LEU A N 1
ATOM 895 C CA . LEU A 1 122 ? -0.249 -3.949 17.179 1.00 95.06 122 LEU A CA 1
ATOM 896 C C . LEU A 1 122 ? 0.837 -3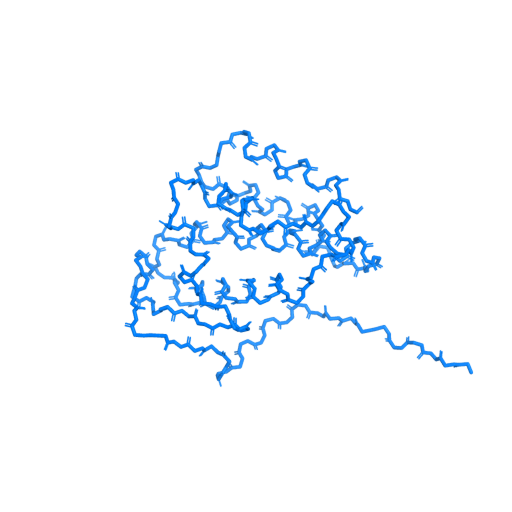.172 17.930 1.00 95.06 122 LEU A C 1
ATOM 898 O O . LEU A 1 122 ? 0.566 -2.518 18.941 1.00 95.06 122 LEU A O 1
ATOM 902 N N . GLY A 1 123 ? 2.071 -3.250 17.429 1.00 96.75 123 GLY A N 1
ATOM 903 C CA . GLY A 1 123 ? 3.150 -2.361 17.849 1.00 96.75 123 GLY A CA 1
ATOM 904 C C . GLY A 1 123 ? 2.925 -0.941 17.326 1.00 96.75 123 GLY A C 1
ATOM 905 O O . GLY A 1 123 ? 2.190 -0.735 16.365 1.00 96.75 123 GLY A O 1
ATOM 906 N N . VAL A 1 124 ? 3.585 0.051 17.931 1.00 94.88 124 VAL A N 1
ATOM 907 C CA . VAL A 1 124 ? 3.421 1.476 17.569 1.00 94.88 124 VAL A CA 1
ATOM 908 C C . VAL A 1 124 ? 3.731 1.742 16.091 1.00 94.88 124 VAL A C 1
ATOM 910 O O . VAL A 1 124 ? 3.057 2.545 15.457 1.00 94.88 124 VAL A O 1
ATOM 913 N N . ALA A 1 125 ? 4.720 1.043 15.529 1.00 95.19 125 ALA A N 1
ATOM 914 C CA . ALA A 1 125 ? 5.083 1.161 14.117 1.00 95.19 125 ALA A CA 1
ATOM 915 C C . ALA A 1 125 ? 4.096 0.455 13.168 1.00 95.19 125 ALA A C 1
ATOM 917 O O . ALA A 1 125 ? 4.131 0.700 11.966 1.00 95.19 125 ALA A O 1
ATOM 918 N N . ASP A 1 126 ? 3.210 -0.395 13.685 1.00 95.19 126 ASP A N 1
ATOM 919 C CA . ASP A 1 126 ? 2.291 -1.212 12.888 1.00 95.19 126 ASP A CA 1
ATOM 920 C C . ASP A 1 126 ? 0.848 -0.701 12.945 1.00 95.19 126 ASP A C 1
ATOM 922 O O . ASP A 1 126 ? -0.023 -1.267 12.291 1.00 95.19 126 ASP A O 1
ATOM 926 N N . THR A 1 127 ? 0.564 0.349 13.723 1.00 98.06 127 THR A N 1
ATOM 927 C CA . THR A 1 127 ? -0.801 0.867 13.864 1.00 98.06 127 THR A CA 1
ATOM 928 C C . THR A 1 127 ? -1.329 1.445 12.553 1.00 98.06 127 THR A C 1
ATOM 930 O O . THR A 1 127 ? -0.578 1.946 11.712 1.00 98.06 127 THR A O 1
ATOM 933 N N . VAL A 1 128 ? -2.657 1.434 12.405 1.00 98.12 128 VAL A N 1
ATOM 934 C CA . VAL A 1 128 ? -3.354 2.028 11.254 1.00 98.12 128 VAL A CA 1
ATOM 935 C C . VAL A 1 128 ? -2.975 3.498 11.075 1.00 98.12 128 VAL A C 1
ATOM 937 O O . VAL A 1 128 ? -2.705 3.930 9.959 1.00 98.12 128 VAL A O 1
ATOM 940 N N . GLU A 1 129 ? -2.894 4.254 12.172 1.00 98.25 129 GLU A N 1
ATOM 941 C CA . GLU A 1 129 ? -2.493 5.663 12.165 1.00 98.25 129 GLU A CA 1
ATOM 942 C C . GLU A 1 129 ? -1.050 5.848 11.681 1.00 98.25 129 GLU A C 1
ATOM 944 O O . GLU A 1 129 ? -0.793 6.671 10.798 1.00 98.25 129 GLU A O 1
ATOM 949 N N . HIS A 1 130 ? -0.109 5.051 12.203 1.00 98.25 130 HIS A N 1
ATOM 950 C CA . HIS A 1 130 ? 1.287 5.127 11.785 1.00 98.25 130 HIS A CA 1
ATOM 951 C C . HIS A 1 130 ? 1.422 4.824 10.291 1.00 98.25 130 HIS A C 1
ATOM 953 O O . HIS A 1 130 ? 2.053 5.583 9.550 1.00 98.25 130 HIS A O 1
ATOM 959 N N . GLN A 1 131 ? 0.792 3.742 9.831 1.00 98.56 131 GLN A N 1
ATOM 960 C CA . GLN A 1 131 ? 0.853 3.334 8.433 1.00 98.56 131 GLN A CA 1
ATOM 961 C C . GLN A 1 131 ? 0.144 4.334 7.509 1.00 98.56 131 GLN A C 1
ATOM 963 O O . GLN A 1 131 ? 0.686 4.658 6.454 1.00 98.56 131 GLN A O 1
ATOM 968 N N . LEU A 1 132 ? -0.983 4.930 7.918 1.00 98.56 132 LEU A N 1
ATOM 969 C CA . LEU A 1 132 ? -1.621 6.029 7.182 1.00 98.56 132 LEU A CA 1
ATOM 970 C C . LEU A 1 132 ? -0.653 7.207 6.996 1.00 98.56 132 LEU A C 1
ATOM 972 O O . LEU A 1 132 ? -0.481 7.695 5.878 1.00 98.56 132 LEU A O 1
ATOM 976 N N . GLY A 1 133 ? 0.033 7.630 8.061 1.00 98.50 133 GLY A N 1
ATOM 977 C CA . GLY A 1 133 ? 1.039 8.692 7.978 1.00 98.50 133 GLY A CA 1
ATOM 978 C C . GLY A 1 133 ? 2.158 8.365 6.981 1.00 98.50 133 GLY A C 1
ATOM 979 O O . GLY A 1 133 ? 2.605 9.231 6.223 1.00 98.50 133 GLY A O 1
ATOM 980 N N . LYS A 1 134 ? 2.576 7.095 6.914 1.00 98.12 134 LYS A N 1
ATOM 981 C CA . LYS A 1 134 ? 3.562 6.616 5.934 1.00 98.12 134 LYS A CA 1
ATOM 982 C C . LYS A 1 134 ? 3.022 6.670 4.507 1.00 98.12 134 LYS A C 1
ATOM 984 O O . LYS A 1 134 ? 3.764 7.120 3.631 1.00 98.12 134 LYS A O 1
ATOM 989 N N . VAL A 1 135 ? 1.766 6.282 4.273 1.00 98.25 135 VAL A N 1
ATOM 990 C CA . VAL A 1 135 ? 1.121 6.405 2.956 1.00 98.25 135 VAL A CA 1
ATOM 991 C C . VAL A 1 135 ? 1.109 7.862 2.512 1.00 98.25 135 VAL A C 1
ATOM 993 O O . VAL A 1 135 ? 1.655 8.179 1.458 1.00 98.25 135 VAL A O 1
ATOM 996 N N . LEU A 1 136 ? 0.573 8.765 3.338 1.00 98.31 136 LEU A N 1
ATOM 997 C CA . LEU A 1 136 ? 0.427 10.182 2.989 1.00 98.31 136 LEU A CA 1
ATOM 998 C C . LEU A 1 136 ? 1.780 10.862 2.732 1.00 98.31 136 LEU A C 1
ATOM 1000 O O . LEU A 1 136 ? 1.913 11.624 1.774 1.00 98.31 136 LEU A O 1
ATOM 1004 N N . LYS A 1 137 ? 2.811 10.528 3.520 1.00 97.94 137 LYS A N 1
ATOM 1005 C CA . LYS A 1 137 ? 4.182 11.027 3.320 1.00 97.94 137 LYS A CA 1
ATOM 1006 C C . LYS A 1 137 ? 4.814 10.563 2.001 1.00 97.94 137 LYS A C 1
ATOM 1008 O O . LYS A 1 137 ? 5.694 11.246 1.485 1.00 97.94 137 LYS A O 1
ATOM 1013 N N . ASN A 1 138 ? 4.398 9.415 1.464 1.00 96.94 138 ASN A N 1
ATOM 1014 C CA . ASN A 1 138 ? 4.955 8.821 0.241 1.00 96.94 138 ASN A CA 1
ATOM 1015 C C . ASN A 1 138 ? 3.945 8.814 -0.924 1.00 96.94 138 ASN A C 1
ATOM 1017 O O . ASN A 1 138 ? 4.124 8.081 -1.896 1.00 96.94 138 ASN A O 1
ATOM 1021 N N . ALA A 1 139 ? 2.897 9.639 -0.853 1.00 96.88 139 ALA A N 1
ATOM 1022 C CA . ALA A 1 139 ? 1.831 9.726 -1.848 1.00 96.88 139 ALA A CA 1
ATOM 1023 C C . ALA A 1 139 ? 2.256 10.551 -3.084 1.00 96.88 139 ALA A C 1
ATOM 1025 O O . ALA A 1 139 ? 1.637 11.558 -3.433 1.00 96.88 139 ALA A O 1
ATOM 1026 N N . VAL A 1 140 ? 3.362 10.154 -3.722 1.00 96.06 140 VAL A N 1
ATOM 1027 C CA . VAL A 1 140 ? 3.956 10.848 -4.876 1.00 96.06 140 VAL A CA 1
ATOM 1028 C C . VAL A 1 140 ? 2.960 10.896 -6.033 1.00 96.06 140 VAL A C 1
ATOM 1030 O O . VAL A 1 140 ? 2.531 9.860 -6.530 1.00 96.06 140 VAL A O 1
ATOM 1033 N N . GLY A 1 141 ? 2.619 12.105 -6.480 1.00 96.12 141 GLY A N 1
ATOM 1034 C CA . GLY A 1 141 ? 1.667 12.321 -7.573 1.00 96.12 141 GLY A CA 1
ATOM 1035 C C . GLY A 1 141 ? 0.208 12.035 -7.213 1.00 96.12 141 GLY A C 1
ATOM 1036 O O . GLY A 1 141 ? -0.631 12.083 -8.105 1.00 96.12 141 GLY A O 1
ATOM 1037 N N . ALA A 1 142 ? -0.104 11.736 -5.946 1.00 97.88 142 ALA A N 1
ATOM 1038 C CA . ALA A 1 142 ? -1.474 11.470 -5.538 1.00 97.88 142 ALA A CA 1
ATOM 1039 C C . ALA A 1 142 ? -2.303 12.755 -5.460 1.00 97.88 142 ALA A C 1
ATOM 1041 O O . ALA A 1 142 ? -1.863 13.760 -4.888 1.00 97.88 142 ALA A O 1
ATOM 1042 N N . THR A 1 143 ? -3.521 12.695 -5.989 1.00 98.25 143 THR A N 1
ATOM 1043 C CA . THR A 1 143 ? -4.501 13.781 -5.875 1.00 98.25 143 THR A CA 1
ATOM 1044 C C . THR A 1 143 ? -5.011 13.906 -4.440 1.00 98.25 143 THR A C 1
ATOM 1046 O O . THR A 1 143 ? -4.870 12.990 -3.626 1.00 98.25 143 THR A O 1
ATOM 1049 N N . GLN A 1 144 ? -5.642 15.036 -4.115 1.00 98.25 144 GLN A N 1
ATOM 1050 C CA . GLN A 1 144 ? -6.271 15.190 -2.804 1.00 98.25 144 GLN A CA 1
ATOM 1051 C C . GLN A 1 144 ? -7.390 14.160 -2.596 1.00 98.25 144 GLN A C 1
ATOM 1053 O O . GLN A 1 144 ? -7.429 13.526 -1.550 1.00 98.25 144 GLN A O 1
ATOM 1058 N N . ALA A 1 145 ? -8.197 13.888 -3.626 1.00 98.50 145 ALA A N 1
ATOM 1059 C CA . ALA A 1 145 ? -9.250 12.876 -3.568 1.00 98.50 145 ALA A CA 1
ATOM 1060 C C . ALA A 1 145 ? -8.707 11.467 -3.259 1.00 98.50 145 ALA A C 1
ATOM 1062 O O . ALA A 1 145 ? -9.302 10.733 -2.475 1.00 98.50 145 ALA A O 1
ATOM 1063 N N . GLU A 1 146 ? -7.552 11.091 -3.820 1.00 98.44 146 GLU A N 1
ATOM 1064 C CA . GLU A 1 146 ? -6.898 9.817 -3.487 1.00 98.44 146 GLU A CA 1
ATOM 1065 C C . GLU A 1 146 ? -6.444 9.791 -2.020 1.00 98.44 146 GLU A C 1
ATOM 1067 O O . GLU A 1 146 ? -6.680 8.807 -1.322 1.00 98.44 146 GLU A O 1
ATOM 1072 N N . LYS A 1 147 ? -5.843 10.874 -1.512 1.00 98.56 147 LYS A N 1
ATOM 1073 C CA . LYS A 1 147 ? -5.428 10.973 -0.098 1.00 98.56 147 LYS A CA 1
ATOM 1074 C C . LYS A 1 147 ? -6.620 10.930 0.860 1.00 98.56 147 LYS A C 1
ATOM 1076 O O . LYS A 1 147 ? -6.543 10.275 1.904 1.00 98.56 147 LYS A O 1
ATOM 1081 N N . ASP A 1 148 ? -7.715 11.586 0.496 1.00 98.62 148 ASP A N 1
ATOM 1082 C CA . ASP A 1 148 ? -8.958 11.588 1.263 1.00 98.62 148 ASP A CA 1
ATOM 1083 C C . ASP A 1 148 ? -9.575 10.186 1.286 1.00 98.62 148 ASP A C 1
ATOM 1085 O O . ASP A 1 148 ? -10.003 9.727 2.343 1.00 98.62 148 ASP A O 1
ATOM 1089 N N . ALA A 1 149 ? -9.529 9.457 0.165 1.00 98.31 149 ALA A N 1
ATOM 1090 C CA . ALA A 1 149 ? -9.977 8.068 0.098 1.00 98.31 149 ALA A CA 1
ATOM 1091 C C . ALA A 1 149 ? -9.161 7.149 1.025 1.00 98.31 149 ALA A C 1
ATOM 1093 O O . ALA A 1 149 ? -9.750 6.383 1.789 1.00 98.31 149 ALA A O 1
ATOM 1094 N N . VAL A 1 150 ? -7.823 7.250 1.041 1.00 97.88 150 VAL A N 1
ATOM 1095 C CA . VAL A 1 150 ? -6.995 6.487 2.003 1.00 97.88 150 VAL A CA 1
ATOM 1096 C C . VAL A 1 150 ? -7.338 6.869 3.448 1.00 97.88 150 VAL A C 1
ATOM 1098 O O . VAL A 1 150 ? -7.472 6.003 4.311 1.00 97.88 150 VAL A O 1
ATOM 1101 N N . THR A 1 151 ? -7.517 8.161 3.719 1.00 98.50 151 THR A N 1
ATOM 1102 C CA . THR A 1 151 ? -7.874 8.658 5.056 1.00 98.50 151 THR A CA 1
ATOM 1103 C C . THR A 1 151 ? -9.258 8.177 5.492 1.00 98.50 151 THR A C 1
ATOM 1105 O O . THR A 1 151 ? -9.467 7.896 6.666 1.00 98.50 151 THR A O 1
ATOM 1108 N N . ALA A 1 152 ? -10.211 8.038 4.572 1.00 98.06 152 ALA A N 1
ATOM 1109 C CA . ALA A 1 152 ? -11.524 7.482 4.875 1.00 98.06 152 ALA A CA 1
ATOM 1110 C C . ALA A 1 152 ? -11.437 5.996 5.255 1.00 98.06 152 ALA A C 1
ATOM 1112 O O . ALA A 1 152 ? -12.094 5.572 6.207 1.00 98.06 152 ALA A O 1
ATOM 1113 N N . LEU A 1 153 ? -10.581 5.220 4.577 1.00 97.38 153 LEU A N 1
ATOM 1114 C CA . LEU A 1 153 ? -10.366 3.806 4.896 1.00 97.38 153 LEU A CA 1
ATOM 1115 C C . LEU A 1 153 ? -9.831 3.594 6.318 1.00 97.38 153 LEU A C 1
ATOM 1117 O O . LEU A 1 153 ? -10.139 2.574 6.926 1.00 97.38 153 LEU A O 1
ATOM 1121 N N . SER A 1 154 ? -9.078 4.539 6.892 1.00 96.62 154 SER A N 1
ATOM 1122 C CA . SER A 1 154 ? -8.510 4.370 8.242 1.00 96.62 154 SER A CA 1
ATOM 1123 C C . SER A 1 154 ? -9.574 4.285 9.341 1.00 96.62 154 SER A C 1
ATOM 1125 O O . SER A 1 154 ? -9.288 3.812 10.438 1.00 96.62 154 SER A O 1
ATOM 1127 N N . LYS A 1 155 ? -10.801 4.715 9.029 1.00 95.31 155 LYS A N 1
ATOM 1128 C CA . LYS A 1 155 ? -11.968 4.693 9.918 1.00 95.31 155 LYS A CA 1
ATOM 1129 C C . LYS A 1 155 ? -12.798 3.412 9.791 1.00 95.31 155 LYS A C 1
ATOM 1131 O O . LYS A 1 155 ? -13.731 3.224 10.560 1.00 95.31 155 LYS A O 1
ATOM 1136 N N . GLN A 1 156 ? -12.491 2.565 8.812 1.00 92.69 156 GLN A N 1
ATOM 1137 C CA . GLN A 1 156 ? -13.133 1.272 8.597 1.00 92.69 156 GLN A CA 1
ATOM 1138 C C . GLN A 1 156 ? -12.217 0.183 9.157 1.00 92.69 156 GLN A C 1
ATOM 1140 O O . GLN A 1 156 ? -11.228 -0.177 8.503 1.00 92.69 156 GLN A O 1
ATOM 1145 N N . LEU A 1 157 ? -12.539 -0.290 10.359 1.00 89.44 157 LEU A N 1
ATOM 1146 C CA . LEU A 1 157 ? -11.819 -1.309 11.119 1.00 89.44 157 LEU A CA 1
ATOM 1147 C C . LEU A 1 157 ? -12.769 -2.447 11.448 1.00 89.44 157 LEU A C 1
ATOM 1149 O O . LEU A 1 157 ? -13.940 -2.152 11.767 1.00 89.44 157 LEU A O 1
#

Secondary structure (DSSP, 8-state):
----------------TTTPEEEEEEPTTTTSPEEEEETTEEGGGG-GGGSSS-HHHHHHHHS---SSGGGS-HHHHHHHHHHHHHHHHH-TT-TTHHHHHHHHHHHHHHHHHHHHHTTPPPPGGGSHHHHHHHHHHT-TT--HHHHHHHHHHTT--

Organism: NCBI:txid1086054